Protein AF-A0A916RJD1-F1 (afdb_monomer_lite)

Structure (mmCIF, N/CA/C/O backbone):
data_AF-A0A916RJD1-F1
#
_entry.id   AF-A0A916RJD1-F1
#
loop_
_atom_site.group_PDB
_atom_site.id
_atom_site.type_symbol
_atom_site.label_atom_id
_atom_site.label_alt_id
_atom_site.label_comp_id
_atom_site.label_asym_id
_atom_site.label_entity_id
_atom_site.label_seq_id
_atom_site.pdbx_PDB_ins_code
_atom_site.Cartn_x
_atom_site.Cartn_y
_atom_site.Cartn_z
_atom_site.occupancy
_atom_site.B_iso_or_equiv
_atom_site.auth_seq_id
_atom_site.auth_comp_id
_atom_site.auth_asym_id
_atom_site.auth_atom_id
_atom_site.pdbx_PDB_model_num
ATOM 1 N N . MET A 1 1 ? 6.986 20.167 -17.641 1.00 41.66 1 MET A N 1
ATOM 2 C CA . MET A 1 1 ? 7.907 19.148 -17.081 1.00 41.66 1 MET A CA 1
ATOM 3 C C . MET A 1 1 ? 7.194 17.806 -16.802 1.00 41.66 1 MET A C 1
ATOM 5 O O . MET A 1 1 ? 7.440 17.189 -15.778 1.00 41.66 1 MET A O 1
ATOM 9 N N . VAL A 1 2 ? 6.312 17.326 -17.698 1.00 43.50 2 VAL A N 1
ATOM 10 C CA . VAL A 1 2 ? 5.435 16.149 -17.443 1.00 43.50 2 VAL A CA 1
ATOM 11 C C . VAL A 1 2 ? 5.860 14.902 -18.244 1.00 43.50 2 VAL A C 1
ATOM 13 O O . VAL A 1 2 ? 5.602 13.774 -17.839 1.00 43.50 2 VAL A O 1
ATOM 16 N N . PHE A 1 3 ? 6.600 15.074 -19.345 1.00 33.16 3 PHE A N 1
ATOM 17 C CA . PHE A 1 3 ? 6.935 13.982 -20.272 1.00 33.16 3 PHE A CA 1
ATOM 18 C C . PHE A 1 3 ? 7.962 12.963 -19.741 1.00 33.16 3 PHE A C 1
ATOM 20 O O . PHE A 1 3 ? 7.896 11.794 -20.115 1.00 33.16 3 PHE A O 1
ATOM 27 N N . SER A 1 4 ? 8.865 13.363 -18.838 1.00 50.56 4 SER A N 1
ATOM 28 C CA . SER A 1 4 ? 9.895 12.474 -18.259 1.00 50.56 4 SER A CA 1
ATOM 29 C C . SER A 1 4 ? 9.320 11.440 -17.281 1.00 50.56 4 SER A C 1
ATOM 31 O O . SER A 1 4 ? 9.821 10.327 -17.204 1.00 50.56 4 SER A O 1
ATOM 33 N N . GLN A 1 5 ? 8.222 11.765 -16.600 1.00 59.69 5 GLN A N 1
ATOM 34 C CA . GLN A 1 5 ? 7.663 10.964 -15.508 1.00 59.69 5 GLN A CA 1
ATOM 35 C C . GLN A 1 5 ? 6.970 9.666 -15.970 1.00 59.69 5 GLN A C 1
ATOM 37 O O . GLN A 1 5 ? 6.948 8.675 -15.247 1.00 59.69 5 GLN A O 1
ATOM 42 N N . SER A 1 6 ? 6.420 9.648 -17.188 1.00 60.09 6 SER A N 1
ATOM 43 C CA . SER A 1 6 ? 5.696 8.484 -17.725 1.00 60.09 6 SER A CA 1
ATOM 44 C C . SER A 1 6 ? 6.608 7.329 -18.164 1.00 60.09 6 SER A C 1
ATOM 46 O O . SER A 1 6 ? 6.199 6.169 -18.092 1.00 60.09 6 SER A O 1
ATOM 48 N N . LYS A 1 7 ? 7.839 7.630 -18.605 1.00 61.28 7 LYS A N 1
ATOM 49 C CA . LYS A 1 7 ? 8.828 6.616 -19.005 1.00 61.28 7 LYS A CA 1
ATOM 50 C C . LYS A 1 7 ? 9.328 5.829 -17.794 1.00 61.28 7 LYS A C 1
ATOM 52 O O . LYS A 1 7 ? 9.322 4.603 -17.845 1.00 61.28 7 LYS A O 1
ATOM 57 N N . ASP A 1 8 ? 9.621 6.527 -16.697 1.00 74.38 8 ASP A N 1
ATOM 58 C CA . ASP A 1 8 ? 10.096 5.928 -15.445 1.00 74.38 8 ASP A CA 1
ATOM 59 C C . ASP A 1 8 ? 9.107 4.892 -14.876 1.00 74.38 8 ASP A C 1
ATOM 61 O O . ASP A 1 8 ? 9.513 3.850 -14.369 1.00 74.38 8 ASP A O 1
ATOM 65 N N . ILE A 1 9 ? 7.793 5.145 -14.973 1.00 78.12 9 ILE A N 1
ATOM 66 C CA . ILE A 1 9 ? 6.769 4.197 -14.496 1.00 78.12 9 ILE A CA 1
ATOM 67 C C . ILE A 1 9 ? 6.735 2.943 -15.364 1.00 78.12 9 ILE A C 1
ATOM 69 O O . ILE A 1 9 ? 6.711 1.837 -14.831 1.00 78.12 9 ILE A O 1
ATOM 73 N N . LYS A 1 10 ? 6.713 3.100 -16.693 1.00 82.75 10 LYS A N 1
ATOM 74 C CA . LYS A 1 10 ? 6.649 1.956 -17.614 1.00 82.75 10 LYS A CA 1
ATOM 75 C C . LYS A 1 10 ? 7.839 1.026 -17.422 1.00 82.75 10 LYS A C 1
ATOM 77 O O . LYS A 1 10 ? 7.673 -0.187 -17.441 1.00 82.75 10 LYS A O 1
ATOM 82 N N . GLU A 1 11 ? 9.016 1.598 -17.197 1.00 84.81 11 GLU A N 1
ATOM 83 C CA . GLU A 1 11 ? 10.219 0.834 -16.892 1.00 84.81 11 GLU A CA 1
ATOM 84 C C . GLU A 1 11 ? 10.093 0.084 -15.558 1.00 84.81 11 GLU A C 1
ATOM 86 O O . GLU A 1 11 ? 10.341 -1.118 -15.513 1.00 84.81 11 GLU A O 1
ATOM 91 N N . LEU A 1 12 ? 9.621 0.742 -14.492 1.00 83.25 12 LEU A N 1
ATOM 92 C CA . LEU A 1 12 ? 9.393 0.092 -13.195 1.00 83.25 12 LEU A CA 1
ATOM 93 C C . LEU A 1 12 ? 8.381 -1.057 -13.272 1.00 83.25 12 LEU A C 1
ATOM 95 O O . LEU A 1 12 ? 8.612 -2.106 -12.674 1.00 83.25 12 LEU A O 1
ATOM 99 N N . LEU A 1 13 ? 7.281 -0.872 -14.005 1.00 84.44 13 LEU A N 1
ATOM 100 C CA . LEU A 1 13 ? 6.269 -1.911 -14.201 1.00 84.44 13 LEU A CA 1
ATOM 101 C C . LEU A 1 13 ? 6.833 -3.090 -14.994 1.00 84.44 13 LEU A C 1
ATOM 103 O O . LEU A 1 13 ? 6.684 -4.229 -14.565 1.00 84.44 13 LEU A O 1
ATOM 107 N N . ALA A 1 14 ? 7.568 -2.823 -16.077 1.00 86.94 14 ALA A N 1
ATOM 108 C CA . ALA A 1 14 ? 8.224 -3.869 -16.856 1.00 86.94 14 ALA A CA 1
ATOM 109 C C . ALA A 1 14 ? 9.253 -4.651 -16.023 1.00 86.94 14 ALA A C 1
ATOM 111 O O . ALA A 1 14 ? 9.367 -5.868 -16.156 1.00 86.94 14 ALA A O 1
ATOM 112 N N . ILE A 1 15 ? 10.000 -3.975 -15.145 1.00 85.62 15 ILE A N 1
ATOM 113 C CA . ILE A 1 15 ? 10.931 -4.639 -14.226 1.00 85.62 15 ILE A CA 1
ATOM 114 C C . ILE A 1 15 ? 10.168 -5.494 -13.205 1.00 85.62 15 ILE A C 1
ATOM 116 O O . ILE A 1 15 ? 10.555 -6.632 -12.953 1.00 85.62 15 ILE A O 1
ATOM 120 N N . ASN A 1 16 ? 9.076 -4.977 -12.640 1.00 85.69 16 ASN A N 1
ATOM 121 C CA . ASN A 1 16 ? 8.241 -5.731 -11.711 1.00 85.69 16 ASN A CA 1
ATOM 122 C C . ASN A 1 16 ? 7.651 -6.996 -12.363 1.00 85.69 16 ASN A C 1
ATOM 124 O O . ASN A 1 16 ? 7.698 -8.065 -11.765 1.00 85.69 16 ASN A O 1
ATOM 128 N N . GLU A 1 17 ? 7.139 -6.895 -13.591 1.00 86.50 17 GLU A N 1
ATOM 129 C CA . GLU A 1 17 ? 6.627 -8.042 -14.353 1.00 86.50 17 GLU A CA 1
ATOM 130 C C . GLU A 1 17 ? 7.705 -9.101 -14.605 1.00 86.50 17 GLU A C 1
ATOM 132 O O . GLU A 1 17 ? 7.432 -10.295 -14.510 1.00 86.50 17 GLU A O 1
ATOM 137 N N . ARG A 1 18 ? 8.943 -8.684 -14.902 1.00 87.50 18 ARG A N 1
ATOM 138 C CA . ARG A 1 18 ? 10.074 -9.615 -15.045 1.00 87.50 18 ARG A CA 1
ATOM 139 C C . ARG A 1 18 ? 10.352 -10.354 -13.741 1.00 87.50 18 ARG A C 1
ATOM 141 O O . ARG A 1 18 ? 10.477 -11.570 -13.768 1.00 87.50 18 ARG A O 1
ATOM 148 N N . PHE A 1 19 ? 10.380 -9.643 -12.612 1.00 85.25 19 PHE A N 1
ATOM 149 C CA . PHE A 1 19 ? 10.567 -10.278 -11.306 1.00 85.25 19 PHE A CA 1
ATOM 150 C C . PHE A 1 19 ? 9.446 -11.257 -10.956 1.00 85.25 19 PHE A C 1
ATOM 152 O O . PHE A 1 19 ? 9.728 -12.298 -10.377 1.00 85.25 19 PHE A O 1
ATOM 159 N N . GLN A 1 20 ? 8.199 -10.951 -11.318 1.00 82.62 20 GLN A N 1
ATOM 160 C CA . GLN A 1 20 ? 7.086 -11.878 -11.105 1.00 82.62 20 GLN A CA 1
ATOM 161 C C . GLN A 1 20 ? 7.237 -13.152 -11.938 1.00 82.62 20 GLN A C 1
ATOM 163 O O . GLN A 1 20 ? 7.055 -14.238 -11.406 1.00 82.62 20 GLN A O 1
ATOM 168 N N . LYS A 1 21 ? 7.646 -13.036 -13.208 1.00 85.56 21 LYS A N 1
ATOM 169 C CA . LYS A 1 21 ? 7.927 -14.211 -14.049 1.00 85.56 21 LYS A CA 1
ATOM 170 C C . LYS A 1 21 ? 9.055 -15.067 -13.482 1.00 85.56 21 LYS A C 1
ATOM 172 O O . LYS A 1 21 ? 8.912 -16.281 -13.436 1.00 85.56 21 LYS A O 1
ATOM 177 N N . GLU A 1 22 ? 10.137 -14.439 -13.018 1.00 83.25 22 GLU A N 1
ATOM 178 C CA . GLU A 1 22 ? 11.233 -15.147 -12.343 1.00 83.25 22 GLU A CA 1
ATOM 179 C C . GLU A 1 22 ? 10.728 -15.909 -11.101 1.00 83.25 22 GLU A C 1
ATOM 181 O O . GLU A 1 22 ? 11.074 -17.075 -10.928 1.00 83.25 22 GLU A O 1
ATOM 186 N N . ASP A 1 23 ? 9.877 -15.287 -10.272 1.00 78.31 23 ASP A N 1
ATOM 187 C CA . ASP A 1 23 ? 9.291 -15.943 -9.091 1.00 78.31 23 ASP A CA 1
ATOM 188 C C . ASP A 1 23 ? 8.383 -17.128 -9.471 1.00 78.31 23 ASP A C 1
ATOM 190 O O . ASP A 1 23 ? 8.437 -18.179 -8.833 1.00 78.31 23 ASP A O 1
ATOM 194 N N . ASP A 1 24 ? 7.565 -16.986 -10.516 1.00 81.62 24 ASP A N 1
ATOM 195 C CA . ASP A 1 24 ? 6.642 -18.034 -10.969 1.00 81.62 24 ASP A CA 1
ATOM 196 C C . ASP A 1 24 ? 7.386 -19.228 -11.616 1.00 81.62 24 ASP A C 1
ATOM 198 O O . ASP A 1 24 ? 7.021 -20.393 -11.414 1.00 81.62 24 ASP A O 1
ATOM 202 N N . GLU A 1 25 ? 8.464 -18.969 -12.363 1.00 82.88 25 GLU A N 1
ATOM 203 C CA . GLU A 1 25 ? 9.349 -19.999 -12.929 1.00 82.88 25 GLU A CA 1
ATOM 204 C C . GLU A 1 25 ? 10.117 -20.765 -11.835 1.00 82.88 25 GLU A C 1
ATOM 206 O O . GLU A 1 25 ? 10.257 -21.992 -11.901 1.00 82.88 25 GLU A O 1
ATOM 211 N N . GLU A 1 26 ? 10.581 -20.071 -10.792 1.00 75.94 26 GLU A N 1
ATOM 212 C CA . GLU A 1 26 ? 11.260 -20.693 -9.651 1.00 75.94 26 GLU A CA 1
ATOM 213 C C . GLU A 1 26 ? 10.274 -21.546 -8.826 1.00 75.94 26 GLU A C 1
ATOM 215 O O . GLU A 1 26 ? 10.566 -22.705 -8.522 1.00 75.94 26 GLU A O 1
ATOM 220 N N . GLU A 1 27 ? 9.068 -21.038 -8.538 1.00 74.62 27 GLU A N 1
ATOM 221 C CA . GLU A 1 27 ? 8.042 -21.770 -7.780 1.00 74.62 27 GLU A CA 1
ATOM 222 C C . GLU A 1 27 ? 7.532 -23.015 -8.529 1.00 74.62 27 GLU A C 1
ATOM 224 O O . GLU A 1 27 ? 7.371 -24.081 -7.928 1.00 74.62 27 GLU A O 1
ATOM 229 N N . SER A 1 28 ? 7.341 -22.932 -9.849 1.00 76.19 28 SER A N 1
ATOM 230 C CA . SER A 1 28 ? 6.974 -24.095 -10.673 1.00 76.19 28 SER A CA 1
ATOM 231 C C . SER A 1 28 ? 8.077 -25.159 -10.708 1.00 76.19 28 SER A C 1
ATOM 233 O O . SER A 1 28 ? 7.787 -26.345 -10.536 1.00 76.19 28 SER A O 1
ATOM 235 N N . SER A 1 29 ? 9.342 -24.749 -10.832 1.00 75.19 29 SER A N 1
ATOM 236 C CA . SER A 1 29 ? 10.502 -25.650 -10.781 1.00 75.19 29 SER A CA 1
ATOM 237 C C . SER A 1 29 ? 10.639 -26.352 -9.423 1.00 75.19 29 SER A C 1
ATOM 239 O O . SER A 1 29 ? 10.921 -27.549 -9.370 1.00 75.19 29 SER A O 1
ATOM 241 N N . ILE A 1 30 ? 10.394 -25.644 -8.314 1.00 68.06 30 ILE A N 1
ATOM 242 C CA . ILE A 1 30 ? 10.413 -26.213 -6.955 1.00 68.06 30 ILE A CA 1
ATOM 243 C C . ILE A 1 30 ? 9.273 -27.220 -6.762 1.00 68.06 30 ILE A C 1
ATOM 245 O O . ILE A 1 30 ? 9.506 -28.312 -6.238 1.00 68.06 30 ILE A O 1
ATOM 249 N N . ASN A 1 31 ? 8.061 -26.886 -7.215 1.00 65.56 31 ASN A N 1
ATOM 250 C CA . ASN A 1 31 ? 6.901 -27.776 -7.122 1.00 65.56 31 ASN A CA 1
ATOM 251 C C . ASN A 1 31 ? 7.095 -29.069 -7.934 1.00 65.56 31 ASN A C 1
ATOM 253 O O . ASN A 1 31 ? 6.694 -30.138 -7.482 1.00 65.56 31 ASN A O 1
ATOM 257 N N . LEU A 1 32 ? 7.766 -29.000 -9.090 1.00 63.59 32 LEU A N 1
ATOM 258 C CA . LEU A 1 32 ? 8.133 -30.173 -9.897 1.00 63.59 32 LEU A CA 1
ATOM 259 C C . LEU A 1 32 ? 9.183 -31.072 -9.218 1.00 63.59 32 LEU A C 1
ATOM 261 O O . LEU A 1 32 ? 9.241 -32.267 -9.502 1.00 63.59 32 LEU A O 1
ATOM 265 N N . LEU A 1 33 ? 10.005 -30.520 -8.321 1.00 61.62 33 LEU A N 1
ATOM 266 C CA . LEU A 1 33 ? 11.112 -31.228 -7.670 1.00 61.62 33 LEU A CA 1
ATOM 267 C C . LEU A 1 33 ? 10.779 -31.783 -6.273 1.00 61.62 33 LEU A C 1
ATOM 269 O O . LEU A 1 33 ? 11.644 -32.432 -5.687 1.00 61.62 33 LEU A O 1
ATOM 273 N N . ASN A 1 34 ? 9.566 -31.567 -5.735 1.00 56.59 34 ASN A N 1
ATOM 274 C CA . ASN A 1 34 ? 9.121 -32.065 -4.416 1.00 56.59 34 ASN A CA 1
ATOM 275 C C . ASN A 1 34 ? 10.155 -31.859 -3.283 1.00 56.59 34 ASN A C 1
ATOM 277 O O . ASN A 1 34 ? 10.278 -32.670 -2.364 1.00 56.59 34 ASN A O 1
ATOM 281 N N . GLN A 1 35 ? 10.930 -30.775 -3.336 1.00 58.28 35 GLN A N 1
ATOM 282 C CA . GLN A 1 35 ? 11.848 -30.426 -2.256 1.00 58.28 35 GLN A CA 1
ATOM 283 C C . GLN A 1 35 ? 11.082 -29.604 -1.218 1.00 58.28 35 GLN A C 1
ATOM 285 O O . GLN A 1 35 ? 10.507 -28.568 -1.552 1.00 58.28 35 GLN A O 1
ATOM 290 N N . GLU A 1 36 ? 11.073 -30.063 0.042 1.00 50.97 36 GLU A N 1
ATOM 291 C CA . GLU A 1 36 ? 10.611 -29.275 1.192 1.00 50.97 36 GLU A CA 1
ATOM 292 C C . GLU A 1 36 ? 11.132 -27.844 1.060 1.00 50.97 36 GLU A C 1
ATOM 294 O O . GLU A 1 36 ? 12.322 -27.683 0.791 1.00 50.97 36 GLU A O 1
ATOM 299 N N . LYS A 1 37 ? 10.243 -26.848 1.221 1.00 51.56 37 LYS A N 1
ATOM 300 C CA . LYS A 1 37 ? 10.450 -25.399 1.016 1.00 51.56 37 LYS A CA 1
ATOM 301 C C . LYS A 1 37 ? 11.770 -24.895 1.619 1.00 51.56 37 LYS A C 1
ATOM 303 O O . LYS A 1 37 ? 11.797 -24.265 2.676 1.00 51.56 37 LYS A O 1
ATOM 308 N N . LYS A 1 38 ? 12.890 -25.175 0.959 1.00 48.16 38 LYS A N 1
ATOM 309 C CA . LYS A 1 38 ? 14.214 -24.731 1.367 1.00 48.16 38 LYS A CA 1
ATOM 310 C C . LYS A 1 38 ? 14.280 -23.268 1.009 1.00 48.16 38 LYS A C 1
ATOM 312 O O . LYS A 1 38 ? 14.161 -22.921 -0.159 1.00 48.16 38 LYS A O 1
ATOM 317 N N . GLN A 1 39 ? 14.461 -22.452 2.045 1.00 54.19 39 GLN A N 1
ATOM 318 C CA . GLN A 1 39 ? 14.667 -21.010 1.973 1.00 54.19 39 GLN A CA 1
ATOM 319 C C . GLN A 1 39 ? 15.566 -20.676 0.773 1.00 54.19 39 GLN A C 1
ATOM 321 O O . GLN A 1 39 ? 16.768 -20.977 0.818 1.00 54.19 39 GLN A O 1
ATOM 326 N N . PRO A 1 40 ? 15.008 -20.129 -0.318 1.00 52.03 40 PRO A N 1
ATOM 327 C CA . PRO A 1 40 ? 15.772 -19.942 -1.536 1.00 52.03 40 PRO A CA 1
ATOM 328 C C . PRO A 1 40 ? 16.853 -18.883 -1.281 1.00 52.03 40 PRO A C 1
ATOM 330 O O . PRO A 1 40 ? 16.592 -17.695 -1.086 1.00 52.03 40 PRO A O 1
ATOM 333 N N . LYS A 1 41 ? 18.114 -19.338 -1.226 1.00 49.59 41 LYS A N 1
ATOM 334 C CA . LYS A 1 41 ? 19.308 -18.510 -0.954 1.00 49.59 41 LYS A CA 1
ATOM 335 C C . LYS A 1 41 ? 19.489 -17.374 -1.980 1.00 49.59 41 LYS A C 1
ATOM 337 O O . LYS A 1 41 ? 20.223 -16.424 -1.707 1.00 49.59 41 LYS A O 1
ATOM 342 N N . SER A 1 42 ? 18.812 -17.454 -3.127 1.00 50.78 42 SER A N 1
ATOM 343 C CA . SER A 1 42 ? 18.747 -16.455 -4.203 1.00 50.78 42 SER A CA 1
ATOM 344 C C . SER A 1 42 ? 18.085 -15.132 -3.774 1.00 50.78 42 SER A C 1
ATOM 346 O O . SER A 1 42 ? 18.465 -14.074 -4.282 1.00 50.78 42 SER A O 1
ATOM 348 N N . TYR A 1 43 ? 17.174 -15.142 -2.791 1.00 53.31 43 TYR A N 1
ATOM 349 C CA . TYR A 1 43 ? 16.382 -13.957 -2.424 1.00 53.31 43 TYR A CA 1
ATOM 350 C C . TYR A 1 43 ? 17.155 -12.913 -1.605 1.00 53.31 43 TYR A C 1
ATOM 352 O O . TYR A 1 43 ? 16.854 -11.722 -1.684 1.00 53.31 43 TYR A O 1
ATOM 360 N N . LEU A 1 44 ? 18.187 -13.312 -0.854 1.00 55.19 44 LEU A N 1
ATOM 361 C CA . LEU A 1 44 ? 18.849 -12.426 0.116 1.00 55.19 44 LEU A CA 1
ATOM 362 C C . LEU A 1 44 ? 19.679 -11.299 -0.524 1.00 55.19 44 LEU A C 1
ATOM 364 O O . LEU A 1 44 ? 19.806 -10.233 0.071 1.00 55.19 44 LEU A O 1
ATOM 368 N N . ARG A 1 45 ? 20.236 -11.490 -1.730 1.00 52.34 45 ARG A N 1
ATOM 369 C CA . ARG A 1 45 ? 21.133 -10.494 -2.361 1.00 52.34 45 ARG A CA 1
ATOM 370 C C . ARG A 1 45 ? 20.427 -9.440 -3.223 1.00 52.34 45 ARG A C 1
ATOM 372 O O . ARG A 1 45 ? 21.040 -8.422 -3.523 1.00 52.34 45 ARG A O 1
ATOM 379 N N . LYS A 1 46 ? 19.163 -9.650 -3.611 1.00 62.72 46 LYS A N 1
ATOM 380 C CA . LYS A 1 46 ? 18.379 -8.716 -4.453 1.00 62.72 46 LYS A CA 1
ATOM 381 C C . LYS A 1 46 ? 17.130 -8.148 -3.756 1.00 62.72 46 LYS A C 1
ATOM 383 O O . LYS A 1 46 ? 16.410 -7.359 -4.367 1.00 62.72 46 LYS A O 1
ATOM 388 N N . SER A 1 47 ? 16.864 -8.522 -2.501 1.00 72.75 47 SER A N 1
ATOM 389 C CA . SER A 1 47 ? 15.580 -8.265 -1.826 1.00 72.75 47 SER A CA 1
ATOM 390 C C . SER A 1 47 ? 15.207 -6.785 -1.730 1.00 72.75 47 SER A C 1
ATOM 392 O O . SER A 1 47 ? 14.075 -6.444 -2.037 1.00 72.75 47 SER A O 1
ATOM 394 N N . V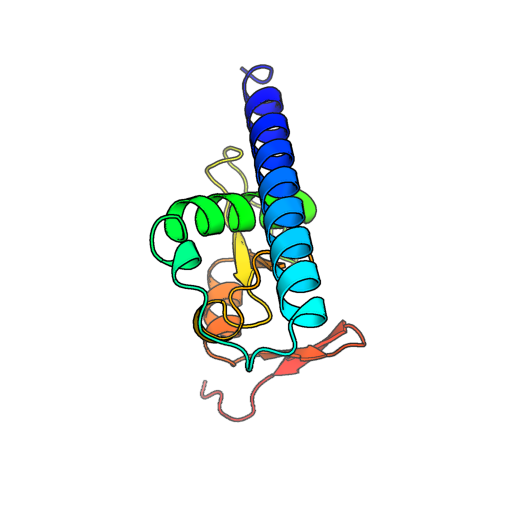AL A 1 48 ? 16.143 -5.896 -1.384 1.00 78.94 48 VAL A N 1
ATOM 395 C CA . VAL A 1 48 ? 15.848 -4.466 -1.161 1.00 78.94 48 VAL A CA 1
ATOM 396 C C . VAL A 1 48 ? 15.407 -3.759 -2.445 1.00 78.94 48 VAL A C 1
ATOM 398 O O . VAL A 1 48 ? 14.475 -2.958 -2.437 1.00 78.94 48 VAL A O 1
ATOM 401 N N . VAL A 1 49 ? 16.059 -4.065 -3.569 1.00 84.12 49 VAL A N 1
ATOM 402 C CA . VAL A 1 49 ? 15.708 -3.473 -4.869 1.00 84.12 49 VAL A CA 1
ATOM 403 C C . VAL A 1 49 ? 14.350 -3.992 -5.333 1.00 84.12 49 VAL A C 1
ATOM 405 O O . VAL A 1 49 ? 13.515 -3.201 -5.772 1.00 84.12 49 VAL A O 1
ATOM 408 N N . ARG A 1 50 ? 14.109 -5.303 -5.189 1.00 85.75 50 ARG A N 1
ATOM 409 C CA . ARG A 1 50 ? 12.824 -5.931 -5.526 1.00 85.75 50 ARG A CA 1
ATOM 410 C C . ARG A 1 50 ? 11.686 -5.365 -4.681 1.00 85.75 50 ARG A C 1
ATOM 412 O O . ARG A 1 50 ? 10.671 -4.966 -5.239 1.00 85.75 50 ARG A O 1
ATOM 419 N N . ASP A 1 51 ? 11.894 -5.253 -3.373 1.00 87.69 51 ASP A N 1
ATOM 420 C CA . ASP A 1 51 ? 10.947 -4.661 -2.427 1.00 87.69 51 ASP A CA 1
ATOM 421 C C . ASP A 1 51 ? 10.603 -3.217 -2.818 1.00 87.69 51 ASP A C 1
ATOM 423 O O . ASP A 1 51 ? 9.439 -2.868 -3.006 1.00 87.69 51 ASP A O 1
ATOM 427 N N . GLY A 1 52 ? 11.617 -2.385 -3.073 1.00 89.75 52 GLY A N 1
ATOM 428 C CA . GLY A 1 52 ? 11.404 -1.001 -3.490 1.00 89.75 52 GLY A CA 1
ATOM 429 C C . GLY A 1 52 ? 10.634 -0.860 -4.810 1.00 89.75 52 GLY A C 1
ATOM 430 O O . GLY A 1 52 ? 9.897 0.114 -4.988 1.00 89.75 52 GLY A O 1
ATOM 431 N N . ILE A 1 53 ? 10.789 -1.805 -5.739 1.00 90.00 53 ILE A N 1
ATOM 432 C CA . ILE A 1 53 ? 10.056 -1.831 -7.014 1.00 90.00 53 ILE A CA 1
ATOM 433 C C . ILE A 1 53 ? 8.617 -2.303 -6.800 1.00 90.00 53 ILE A C 1
ATOM 435 O O . ILE A 1 53 ? 7.694 -1.622 -7.252 1.00 90.00 53 ILE A O 1
ATOM 439 N N . PHE A 1 54 ? 8.424 -3.383 -6.041 1.00 92.50 54 PHE A N 1
ATOM 440 C CA . PHE A 1 54 ? 7.113 -3.888 -5.640 1.00 92.50 54 PHE A CA 1
ATOM 441 C C . PHE A 1 54 ? 6.266 -2.783 -4.999 1.00 92.50 54 PHE A C 1
ATOM 443 O O . PHE A 1 54 ? 5.171 -2.479 -5.473 1.00 92.50 54 PHE A O 1
ATOM 450 N N . ARG A 1 55 ? 6.798 -2.092 -3.983 1.00 92.75 55 ARG A N 1
ATOM 451 C CA . ARG A 1 55 ? 6.062 -1.042 -3.257 1.00 92.75 55 ARG A CA 1
ATOM 452 C C . ARG A 1 55 ? 5.605 0.086 -4.180 1.00 92.75 55 ARG A C 1
ATOM 454 O O . ARG A 1 55 ? 4.485 0.579 -4.044 1.00 92.75 55 ARG A O 1
ATOM 461 N N . LYS A 1 56 ? 6.445 0.484 -5.142 1.00 92.50 56 LYS A N 1
ATOM 462 C CA . LYS A 1 56 ? 6.098 1.502 -6.148 1.00 92.50 56 LYS A CA 1
ATOM 463 C C . LYS A 1 56 ? 5.010 1.011 -7.101 1.00 92.50 56 LYS A C 1
ATOM 465 O O . LYS A 1 56 ? 4.085 1.768 -7.389 1.00 92.50 56 LYS A O 1
ATOM 470 N N . ALA A 1 57 ? 5.100 -0.235 -7.565 1.00 93.06 57 ALA A N 1
ATOM 471 C CA . ALA A 1 57 ? 4.103 -0.837 -8.447 1.00 93.06 57 ALA A CA 1
ATOM 472 C C . ALA A 1 57 ? 2.727 -0.947 -7.763 1.00 93.06 57 ALA A C 1
ATOM 474 O O . ALA A 1 57 ? 1.706 -0.606 -8.364 1.00 93.06 57 ALA A O 1
ATOM 475 N N . VAL A 1 58 ? 2.700 -1.325 -6.480 1.00 95.31 58 VAL A N 1
ATOM 476 C CA . VAL A 1 58 ? 1.477 -1.355 -5.662 1.00 95.31 58 VAL A CA 1
ATOM 477 C C . VAL A 1 58 ? 0.852 0.032 -5.592 1.00 95.31 58 VAL A C 1
ATOM 479 O O . VAL A 1 58 ? -0.274 0.220 -6.040 1.00 95.31 58 VAL A O 1
ATOM 482 N N . VAL A 1 59 ? 1.584 1.038 -5.110 1.00 95.50 59 VAL A N 1
ATOM 483 C CA . VAL A 1 59 ? 1.062 2.410 -4.988 1.00 95.50 59 VAL A CA 1
ATOM 484 C C . VAL A 1 59 ? 0.531 2.946 -6.323 1.00 95.50 59 VAL A C 1
ATOM 486 O O . VAL A 1 59 ? -0.514 3.602 -6.361 1.00 95.50 59 VAL A O 1
ATOM 489 N N . HIS A 1 60 ? 1.220 2.642 -7.425 1.00 93.06 60 HIS A N 1
ATOM 490 C CA . HIS A 1 60 ? 0.778 3.017 -8.763 1.00 93.06 60 HIS A CA 1
ATOM 491 C C . HIS A 1 60 ? -0.564 2.372 -9.145 1.00 93.06 60 HIS A C 1
ATOM 493 O O . HIS A 1 60 ? -1.448 3.072 -9.639 1.00 93.06 60 HIS A O 1
ATOM 499 N N . THR A 1 61 ? -0.742 1.077 -8.862 1.00 93.81 61 THR A N 1
ATOM 500 C CA . THR A 1 61 ? -1.977 0.317 -9.142 1.00 93.81 61 THR A CA 1
ATOM 501 C C . THR A 1 61 ? -3.190 0.915 -8.423 1.00 93.81 61 THR A C 1
ATOM 503 O O . THR A 1 61 ? -4.281 0.984 -8.981 1.00 93.81 61 THR A O 1
ATOM 506 N N . TYR A 1 62 ? -2.986 1.449 -7.217 1.00 95.25 62 TYR A N 1
ATOM 507 C CA . TYR A 1 62 ? -4.018 2.154 -6.448 1.00 95.25 62 TYR A CA 1
ATOM 508 C C . TYR A 1 62 ? -4.132 3.649 -6.802 1.00 95.25 62 TYR A C 1
ATOM 510 O O . TYR A 1 62 ? -4.765 4.419 -6.081 1.00 95.25 62 TYR A O 1
ATOM 518 N N . ASN A 1 63 ? -3.518 4.102 -7.899 1.00 94.88 63 ASN A N 1
ATOM 519 C CA . ASN A 1 63 ? -3.522 5.498 -8.340 1.00 94.88 63 ASN A CA 1
ATOM 520 C C . ASN A 1 63 ? -3.075 6.483 -7.237 1.00 94.88 63 ASN A C 1
ATOM 522 O O . ASN A 1 63 ? -3.632 7.582 -7.105 1.00 94.88 63 ASN A O 1
ATOM 526 N N . TYR A 1 64 ? -2.068 6.089 -6.449 1.00 95.62 64 TYR A N 1
ATOM 527 C CA . TYR A 1 64 ? -1.504 6.868 -5.339 1.00 95.62 64 TYR A CA 1
ATOM 528 C C . TYR A 1 64 ? -2.527 7.227 -4.247 1.00 95.62 64 TYR A C 1
ATOM 530 O O . TYR A 1 64 ? -2.417 8.270 -3.598 1.00 95.62 64 TYR A O 1
ATOM 538 N N . LYS A 1 65 ? -3.546 6.380 -4.066 1.00 97.19 65 LYS A N 1
ATOM 539 C CA . LYS A 1 65 ? -4.640 6.561 -3.111 1.00 97.19 65 LYS A CA 1
ATOM 540 C C . LYS A 1 65 ? -4.565 5.506 -2.010 1.00 97.19 65 LYS A C 1
ATOM 542 O O . LYS A 1 65 ? -4.375 4.328 -2.286 1.00 97.19 65 LYS A O 1
ATOM 547 N N . CYS A 1 66 ? -4.772 5.929 -0.767 1.00 97.88 66 CYS A N 1
ATOM 548 C CA . CYS A 1 66 ? -4.921 5.014 0.357 1.00 97.88 66 CYS A CA 1
ATOM 549 C C . CYS A 1 66 ? -6.185 4.164 0.160 1.00 97.88 66 CYS A C 1
ATOM 551 O O . CYS A 1 66 ? -7.278 4.717 0.037 1.00 97.88 66 CYS A O 1
ATOM 553 N N . ALA A 1 67 ? -6.046 2.841 0.170 1.00 97.25 67 ALA A N 1
ATOM 554 C CA . ALA A 1 67 ? -7.156 1.901 0.044 1.00 97.25 67 ALA A CA 1
ATOM 555 C C . ALA A 1 67 ? -8.135 1.989 1.227 1.00 97.25 67 ALA A C 1
ATOM 557 O O . ALA A 1 67 ? -9.320 1.735 1.054 1.00 97.25 67 ALA A O 1
ATOM 558 N N . PHE A 1 68 ? -7.649 2.395 2.405 1.00 96.81 68 PHE A N 1
ATOM 559 C CA . PHE A 1 68 ? -8.455 2.497 3.621 1.00 96.81 68 PHE A CA 1
ATOM 560 C C . PHE A 1 68 ? -9.269 3.799 3.685 1.00 96.81 68 PHE A C 1
ATOM 562 O O . PHE A 1 68 ? -10.492 3.777 3.684 1.00 96.81 68 PHE A O 1
ATOM 569 N N . CYS A 1 69 ? -8.601 4.959 3.725 1.00 96.50 69 CYS A N 1
ATOM 570 C CA . CYS A 1 69 ? -9.270 6.256 3.923 1.00 96.50 69 CYS A CA 1
ATOM 571 C C . CYS A 1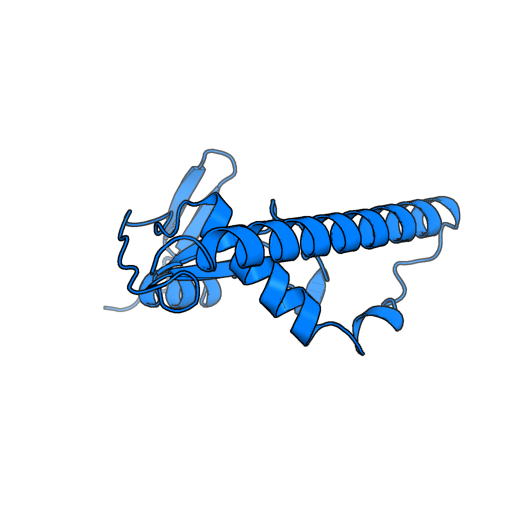 69 ? -9.470 7.068 2.639 1.00 96.50 69 CYS A C 1
ATOM 573 O O . CYS A 1 69 ? -10.016 8.167 2.672 1.00 96.50 69 CYS A O 1
ATOM 575 N N . GLY A 1 70 ? -8.956 6.595 1.506 1.00 96.75 70 GLY A N 1
ATOM 576 C CA . GLY A 1 70 ? -9.054 7.302 0.236 1.00 96.75 70 GLY A CA 1
ATOM 577 C C . GLY A 1 70 ? -8.164 8.539 0.084 1.00 96.75 70 GLY A C 1
ATOM 578 O O . GLY A 1 70 ? -8.249 9.208 -0.945 1.00 96.75 70 GLY A O 1
ATOM 579 N N . MET A 1 71 ? -7.297 8.844 1.054 1.00 95.81 71 MET A N 1
ATOM 580 C CA . MET A 1 71 ? -6.379 9.979 0.961 1.00 95.81 71 MET A CA 1
ATOM 581 C C . MET A 1 71 ? -5.417 9.827 -0.224 1.00 95.81 71 MET A C 1
ATOM 583 O O . MET A 1 71 ? -4.805 8.774 -0.407 1.00 95.81 71 MET A O 1
ATOM 587 N N . LYS A 1 72 ? -5.259 10.905 -0.998 1.00 95.44 72 LYS A N 1
ATOM 588 C CA . LYS A 1 72 ? -4.329 11.007 -2.125 1.00 95.44 72 LYS A CA 1
ATOM 589 C C . LYS A 1 72 ? -3.631 12.360 -2.085 1.00 95.44 72 LYS A C 1
ATOM 591 O O . LYS A 1 72 ? -4.246 13.389 -2.340 1.00 95.44 72 LYS A O 1
ATOM 596 N N . VAL A 1 73 ? -2.338 12.339 -1.780 1.00 93.06 73 VAL A N 1
ATOM 597 C CA . VAL A 1 73 ? -1.460 13.514 -1.828 1.00 93.06 73 VAL A CA 1
ATOM 598 C C . VAL A 1 73 ? -0.193 13.097 -2.559 1.00 93.06 73 VAL A C 1
ATOM 600 O O . VAL A 1 73 ? 0.473 12.133 -2.173 1.00 93.06 73 VAL A O 1
ATOM 603 N N . THR A 1 74 ? 0.108 13.778 -3.660 1.00 90.19 74 THR A N 1
ATOM 604 C CA . THR A 1 74 ? 1.197 13.411 -4.570 1.00 90.19 74 THR A CA 1
ATOM 605 C C . THR A 1 74 ? 1.843 14.679 -5.106 1.00 90.19 74 THR A C 1
ATOM 607 O O . THR A 1 74 ? 1.198 15.447 -5.811 1.00 90.19 74 THR A O 1
ATOM 610 N N . MET A 1 75 ? 3.115 14.894 -4.772 1.00 86.25 75 MET A N 1
ATOM 611 C CA . MET A 1 75 ? 3.938 15.963 -5.354 1.00 86.25 75 MET A CA 1
ATOM 612 C C . MET A 1 75 ? 4.676 15.467 -6.600 1.00 86.25 75 MET A C 1
ATOM 614 O O . MET A 1 75 ? 4.870 16.202 -7.562 1.00 86.25 75 MET A O 1
ATOM 618 N N . SER A 1 76 ? 5.075 14.195 -6.594 1.00 84.62 76 SER A N 1
ATOM 619 C CA . SER A 1 76 ? 5.643 13.490 -7.740 1.00 84.62 76 SER A CA 1
ATOM 620 C C . SER A 1 76 ? 5.409 11.988 -7.586 1.00 84.62 76 SER A C 1
ATOM 622 O O . SER A 1 76 ? 5.023 11.518 -6.518 1.00 84.62 76 SER A O 1
ATOM 624 N N . ILE A 1 77 ? 5.708 11.198 -8.617 1.00 77.44 77 ILE A N 1
ATOM 625 C CA . ILE A 1 77 ? 5.637 9.725 -8.551 1.00 77.44 77 ILE A CA 1
ATOM 626 C C . ILE A 1 77 ? 6.427 9.164 -7.359 1.00 77.44 77 ILE A C 1
ATOM 628 O O . ILE A 1 77 ? 5.988 8.225 -6.700 1.00 77.44 77 ILE A O 1
ATOM 632 N N . LYS A 1 78 ? 7.585 9.765 -7.060 1.00 81.69 78 LYS A N 1
ATOM 633 C CA . LYS A 1 78 ? 8.478 9.344 -5.972 1.00 81.69 78 LYS A CA 1
ATOM 634 C C . LYS A 1 78 ? 8.107 9.964 -4.619 1.00 81.69 78 LYS A C 1
ATOM 636 O O . LYS A 1 78 ? 8.614 9.510 -3.602 1.00 81.69 78 LYS A O 1
ATOM 641 N N . GLN A 1 79 ? 7.259 10.992 -4.602 1.00 88.56 79 GLN A N 1
ATOM 642 C CA . GLN A 1 79 ? 6.881 11.741 -3.403 1.00 88.56 79 GLN A CA 1
ATOM 643 C C . GLN A 1 79 ? 5.363 11.789 -3.281 1.00 88.56 79 GLN A C 1
ATOM 645 O O . GLN A 1 79 ? 4.685 12.660 -3.835 1.00 88.56 79 GLN A O 1
ATOM 650 N N . ASN A 1 80 ? 4.836 10.827 -2.540 1.00 93.25 80 ASN A N 1
ATOM 651 C CA . ASN A 1 80 ? 3.421 10.695 -2.259 1.00 93.25 80 ASN A CA 1
ATOM 652 C C . ASN A 1 80 ? 3.224 10.231 -0.805 1.00 93.25 80 ASN A C 1
ATOM 654 O O . ASN A 1 80 ? 4.169 9.802 -0.143 1.00 93.25 80 ASN A O 1
ATOM 658 N N . ILE A 1 81 ? 2.004 10.384 -0.291 1.00 94.88 81 ILE A N 1
ATOM 659 C CA . ILE A 1 81 ? 1.684 10.125 1.124 1.00 94.88 81 ILE A CA 1
ATOM 660 C C . ILE A 1 81 ? 1.430 8.645 1.443 1.00 94.88 81 ILE A C 1
ATOM 662 O O . ILE A 1 81 ? 1.179 8.296 2.598 1.00 94.88 81 ILE A O 1
ATOM 666 N N . VAL A 1 82 ? 1.458 7.782 0.429 1.00 97.25 82 VAL A N 1
ATOM 667 C CA . VAL A 1 82 ? 1.110 6.369 0.551 1.00 97.25 82 VAL A CA 1
ATOM 668 C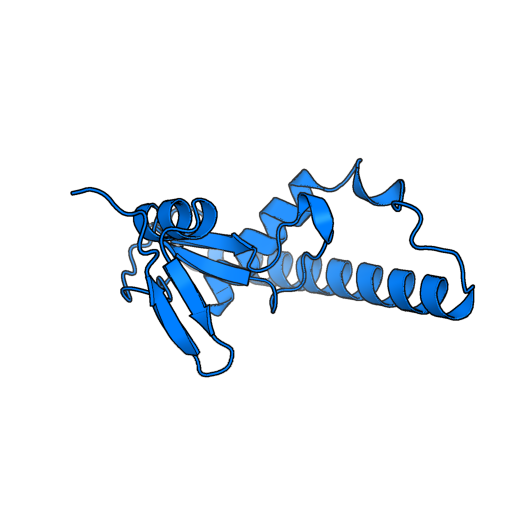 C . VAL A 1 82 ? 2.329 5.477 0.345 1.00 97.25 82 VAL A C 1
ATOM 670 O O . VAL A 1 82 ? 3.283 5.825 -0.338 1.00 97.25 82 VAL A O 1
ATOM 673 N N . ASP A 1 83 ? 2.290 4.298 0.942 1.00 96.38 83 ASP A N 1
ATOM 674 C CA . ASP A 1 83 ? 3.262 3.237 0.730 1.00 96.38 83 ASP A CA 1
ATOM 675 C C . ASP A 1 83 ? 2.541 1.988 0.236 1.00 96.38 83 ASP A C 1
ATOM 677 O O . ASP A 1 83 ? 1.355 1.796 0.507 1.00 96.38 83 ASP A O 1
ATOM 681 N N . GLY A 1 84 ? 3.262 1.125 -0.479 1.00 95.94 84 GLY A N 1
ATOM 682 C CA . GLY A 1 84 ? 2.823 -0.247 -0.700 1.00 95.94 84 GLY A CA 1
ATOM 683 C C . GLY A 1 84 ? 3.164 -1.059 0.541 1.00 95.94 84 GLY A C 1
ATOM 684 O O . GLY A 1 84 ? 4.337 -1.117 0.903 1.00 95.94 84 GLY A O 1
ATOM 685 N N . ALA A 1 85 ? 2.165 -1.623 1.205 1.00 96.31 85 ALA A N 1
ATOM 686 C CA . ALA A 1 85 ? 2.309 -2.542 2.327 1.00 96.31 85 ALA A CA 1
ATOM 687 C C . ALA A 1 85 ? 2.091 -3.980 1.844 1.00 96.31 85 ALA A C 1
ATOM 689 O O . ALA A 1 85 ? 1.270 -4.212 0.952 1.00 96.31 85 ALA A O 1
ATOM 690 N N . HIS A 1 86 ? 2.809 -4.937 2.430 1.00 94.62 86 HIS A N 1
ATOM 691 C CA . HIS A 1 86 ? 2.575 -6.358 2.173 1.00 94.62 86 HIS A CA 1
ATOM 692 C C . HIS A 1 86 ? 1.396 -6.854 3.000 1.00 94.62 86 HIS A C 1
ATOM 694 O O . HIS A 1 86 ? 1.363 -6.637 4.206 1.00 94.62 86 HIS A O 1
ATOM 700 N N . ILE A 1 87 ? 0.475 -7.584 2.374 1.00 94.25 87 ILE A N 1
ATOM 701 C CA . ILE A 1 87 ? -0.627 -8.259 3.070 1.00 94.25 87 ILE A CA 1
ATOM 702 C C . ILE A 1 87 ? -0.072 -9.465 3.842 1.00 94.25 87 ILE A C 1
ATOM 704 O O . ILE A 1 87 ? -0.277 -9.601 5.046 1.00 94.25 87 ILE A O 1
ATOM 708 N N . LYS A 1 88 ? 0.690 -10.329 3.164 1.00 89.94 88 LYS A N 1
ATOM 709 C CA . LYS A 1 88 ? 1.452 -11.423 3.775 1.00 89.94 88 LYS A CA 1
ATOM 710 C C . LYS A 1 88 ? 2.885 -10.955 4.037 1.00 89.94 88 LYS A C 1
ATOM 712 O O . LYS A 1 88 ? 3.557 -10.569 3.077 1.00 89.94 88 LYS A O 1
ATOM 717 N N . PRO A 1 89 ? 3.402 -11.051 5.277 1.00 85.44 89 PRO A N 1
ATOM 718 C CA . PRO A 1 89 ? 4.732 -10.555 5.613 1.00 85.44 89 PRO A CA 1
ATOM 719 C C . PRO A 1 89 ? 5.834 -11.134 4.720 1.00 85.44 89 PRO A C 1
ATOM 721 O O . PRO A 1 89 ? 6.048 -12.352 4.686 1.00 85.44 89 PRO A O 1
ATOM 724 N N . PHE A 1 90 ? 6.588 -10.252 4.058 1.00 83.88 90 PHE A N 1
ATOM 725 C CA . PHE A 1 90 ? 7.675 -10.648 3.160 1.00 83.88 90 PHE A CA 1
ATOM 726 C C . PHE A 1 90 ? 8.701 -11.559 3.849 1.00 83.88 90 PHE A C 1
ATOM 728 O O . PHE A 1 90 ? 9.120 -12.555 3.273 1.00 83.88 90 PHE A O 1
ATOM 735 N N . ALA A 1 91 ? 9.037 -11.295 5.116 1.00 80.12 91 ALA A N 1
ATOM 736 C CA . ALA A 1 91 ? 10.011 -12.083 5.879 1.00 80.12 91 ALA A CA 1
ATOM 737 C C . ALA A 1 91 ? 9.652 -13.576 6.028 1.00 80.12 91 ALA A C 1
ATOM 739 O O . ALA A 1 91 ? 10.533 -14.383 6.314 1.00 80.12 91 ALA A O 1
ATOM 740 N N . LYS A 1 92 ? 8.373 -13.942 5.861 1.00 78.62 92 LYS A N 1
ATOM 741 C CA . LYS A 1 92 ? 7.888 -15.324 5.992 1.00 78.62 92 LYS A CA 1
ATOM 742 C C . LYS A 1 92 ? 7.549 -15.963 4.648 1.00 78.62 92 LYS A C 1
ATOM 744 O O . LYS A 1 92 ? 7.747 -17.163 4.486 1.00 78.62 92 LYS A O 1
ATOM 749 N N . PHE A 1 93 ? 7.005 -15.180 3.720 1.00 81.12 93 PHE A N 1
ATOM 750 C CA . PHE A 1 93 ? 6.447 -15.700 2.470 1.00 81.12 93 PHE A CA 1
ATOM 751 C C . PHE A 1 93 ? 7.275 -15.351 1.234 1.00 81.12 93 PHE A C 1
ATOM 753 O O . PHE A 1 93 ? 7.082 -15.983 0.205 1.00 81.12 93 PHE A O 1
ATOM 760 N N . TYR A 1 94 ? 8.179 -14.371 1.331 1.00 80.75 94 TYR A N 1
ATOM 761 C CA . TYR A 1 94 ? 9.000 -13.863 0.227 1.00 80.75 94 TYR A CA 1
ATOM 762 C C . TYR A 1 94 ? 8.194 -13.469 -1.027 1.00 80.75 94 TYR A C 1
ATOM 764 O O . TYR A 1 94 ? 8.723 -13.435 -2.133 1.00 80.75 94 TYR A O 1
ATOM 772 N N . ASP A 1 95 ? 6.916 -13.131 -0.836 1.00 82.94 95 ASP A N 1
ATOM 773 C CA . ASP A 1 95 ? 5.946 -12.867 -1.896 1.00 82.94 95 ASP A CA 1
ATOM 774 C C . ASP A 1 95 ? 5.896 -11.367 -2.226 1.00 82.94 95 ASP A C 1
ATOM 776 O O . ASP A 1 95 ? 5.349 -10.566 -1.463 1.00 82.94 95 ASP A O 1
ATOM 780 N N . ASN A 1 96 ? 6.482 -10.995 -3.366 1.00 87.00 96 ASN A N 1
ATOM 781 C CA . ASN A 1 96 ? 6.485 -9.634 -3.918 1.00 87.00 96 ASN A CA 1
ATOM 782 C C . ASN A 1 96 ? 5.540 -9.486 -5.124 1.00 87.00 96 ASN A C 1
ATOM 784 O O . ASN A 1 96 ? 5.720 -8.604 -5.969 1.00 87.00 96 ASN A O 1
ATOM 788 N N . ARG A 1 97 ? 4.524 -10.343 -5.244 1.00 87.94 97 ARG A N 1
ATOM 789 C CA . ARG A 1 97 ? 3.494 -10.179 -6.272 1.00 87.94 97 ARG A CA 1
ATOM 790 C C . ARG A 1 97 ? 2.590 -9.004 -5.924 1.00 87.94 97 ARG A C 1
ATOM 792 O O . ARG A 1 97 ? 2.241 -8.807 -4.766 1.00 87.94 97 ARG A O 1
ATOM 799 N N . ILE A 1 98 ? 2.153 -8.242 -6.930 1.00 90.00 98 ILE A N 1
ATOM 800 C CA . ILE A 1 98 ? 1.313 -7.040 -6.730 1.00 90.00 98 ILE A CA 1
ATOM 801 C C . ILE A 1 98 ? 0.023 -7.365 -5.958 1.00 90.00 98 ILE A C 1
ATOM 803 O O . ILE A 1 98 ? -0.430 -6.543 -5.166 1.00 90.00 98 ILE A O 1
ATOM 807 N N . ASN A 1 99 ? -0.549 -8.559 -6.144 1.00 90.69 99 ASN A N 1
ATOM 808 C CA . ASN A 1 99 ? -1.744 -9.010 -5.421 1.00 90.69 99 ASN A CA 1
ATOM 809 C C . ASN A 1 99 ? -1.512 -9.234 -3.914 1.00 90.69 99 ASN A C 1
ATOM 811 O O . ASN A 1 99 ? -2.476 -9.260 -3.156 1.00 90.69 99 ASN A O 1
ATOM 815 N N . ASN A 1 100 ? -0.259 -9.344 -3.468 1.00 93.50 100 ASN A N 1
ATOM 816 C CA . ASN A 1 100 ? 0.125 -9.330 -2.059 1.00 93.50 100 ASN A CA 1
ATOM 817 C C . ASN A 1 100 ? 0.338 -7.898 -1.523 1.00 93.50 100 ASN A C 1
ATOM 819 O O . ASN A 1 100 ? 0.877 -7.711 -0.433 1.00 93.50 100 ASN A O 1
ATOM 823 N N . GLY A 1 101 ? -0.037 -6.871 -2.289 1.00 95.62 101 GLY A N 1
ATOM 824 C CA . GLY A 1 101 ? 0.209 -5.473 -1.969 1.00 95.62 101 GLY A CA 1
ATOM 825 C C . GLY A 1 101 ? -1.054 -4.639 -1.797 1.00 95.62 101 GLY A C 1
ATOM 826 O O . GLY A 1 101 ? -2.000 -4.723 -2.582 1.00 95.62 101 GLY A O 1
ATOM 827 N N . ILE A 1 102 ? -1.028 -3.749 -0.809 1.00 97.25 102 ILE A N 1
ATOM 828 C CA . ILE A 1 102 ? -2.070 -2.748 -0.574 1.00 97.25 102 ILE A CA 1
ATOM 829 C C . ILE A 1 102 ? -1.457 -1.355 -0.421 1.00 97.25 102 ILE A C 1
ATOM 831 O O . ILE A 1 102 ? -0.432 -1.186 0.233 1.00 97.25 102 ILE A O 1
ATOM 835 N N . SER A 1 103 ? -2.056 -0.336 -1.042 1.00 98.00 103 SER A N 1
ATOM 836 C CA . SER A 1 103 ? -1.590 1.045 -0.880 1.00 98.00 103 SER A CA 1
ATOM 837 C C . SER A 1 103 ? -2.230 1.694 0.344 1.00 98.00 103 SER A C 1
ATOM 839 O O . SER A 1 103 ? -3.449 1.839 0.403 1.00 98.00 103 SER A O 1
ATOM 841 N N . LEU A 1 104 ? -1.425 2.117 1.319 1.00 98.12 104 LEU A N 1
ATOM 842 C CA . LEU A 1 104 ? -1.901 2.710 2.572 1.00 98.12 104 LEU A CA 1
ATOM 843 C C . LEU A 1 104 ? -1.161 4.015 2.868 1.00 98.12 104 LEU A C 1
ATOM 845 O O . LEU A 1 104 ? 0.030 4.133 2.600 1.00 98.12 104 LEU A O 1
ATOM 849 N N . CYS A 1 105 ? -1.846 5.011 3.439 1.00 97.62 105 CYS A N 1
ATOM 850 C CA . CYS A 1 105 ? -1.146 6.183 3.972 1.00 97.62 105 CYS A CA 1
ATOM 851 C C . CYS A 1 105 ? -0.324 5.803 5.210 1.00 97.62 105 CYS A C 1
ATOM 853 O O . CYS A 1 105 ? -0.591 4.779 5.834 1.00 97.62 105 CYS A O 1
ATOM 855 N N . LYS A 1 106 ? 0.632 6.655 5.596 1.00 95.62 106 LYS A N 1
ATOM 856 C CA . LYS A 1 106 ? 1.573 6.392 6.702 1.00 95.62 106 LYS A CA 1
ATOM 857 C C . LYS A 1 106 ? 0.905 5.865 7.981 1.00 95.62 106 LYS A C 1
ATOM 859 O O . LYS A 1 106 ? 1.365 4.870 8.531 1.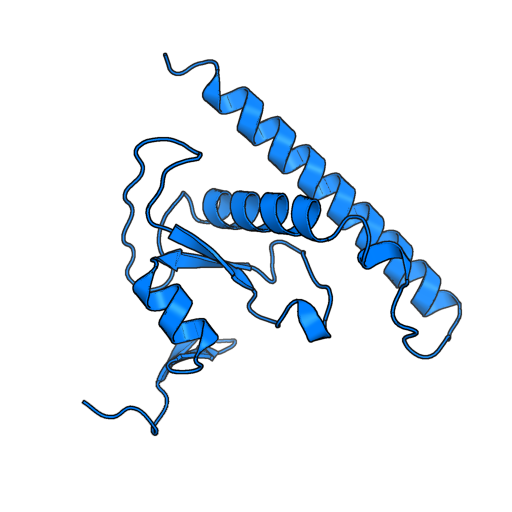00 95.62 106 LYS A O 1
ATOM 864 N N . ASN A 1 107 ? -0.211 6.467 8.396 1.00 96.12 107 ASN A N 1
ATOM 865 C CA . ASN A 1 107 ? -0.938 6.051 9.601 1.00 96.12 107 ASN A CA 1
ATOM 866 C C . ASN A 1 107 ? -1.551 4.652 9.452 1.00 96.12 107 ASN A C 1
ATOM 868 O O . ASN A 1 107 ? -1.354 3.800 10.312 1.00 96.12 107 ASN A O 1
ATOM 872 N N . HIS A 1 108 ? -2.268 4.399 8.353 1.00 97.38 108 HIS A N 1
ATOM 873 C CA . HIS A 1 108 ? -2.918 3.104 8.134 1.00 97.38 108 HIS A CA 1
ATOM 874 C C . HIS A 1 108 ? -1.912 1.995 7.839 1.00 97.38 108 HIS A C 1
ATOM 876 O O . HIS A 1 108 ? -2.141 0.866 8.241 1.00 97.38 108 HIS A O 1
ATOM 882 N N . HIS A 1 109 ? -0.798 2.308 7.180 1.00 97.31 109 HIS A N 1
ATOM 883 C CA . HIS A 1 109 ? 0.290 1.363 6.950 1.00 97.31 109 HIS A CA 1
ATOM 884 C C . HIS A 1 109 ? 0.891 0.902 8.279 1.00 97.31 109 HIS A C 1
ATOM 886 O O . HIS A 1 109 ? 0.945 -0.293 8.540 1.00 97.31 109 HIS A O 1
ATOM 892 N N . TRP A 1 110 ? 1.239 1.843 9.163 1.00 95.69 110 TRP A N 1
ATOM 893 C CA . TRP A 1 110 ? 1.707 1.508 10.507 1.00 95.69 110 TRP A CA 1
ATOM 894 C C . TRP A 1 110 ? 0.664 0.705 11.298 1.00 95.69 110 TRP A C 1
ATOM 896 O O . TRP A 1 110 ? 1.001 -0.311 11.899 1.00 95.69 110 TRP A O 1
ATOM 906 N N . ALA A 1 111 ? -0.603 1.125 11.276 1.00 95.31 111 ALA A N 1
ATOM 907 C CA . ALA A 1 111 ? -1.671 0.446 12.005 1.00 95.31 111 ALA A CA 1
ATOM 908 C C . ALA A 1 111 ? -1.923 -0.982 11.485 1.00 95.31 111 ALA A C 1
ATOM 910 O O . ALA A 1 111 ? -2.120 -1.895 12.286 1.00 95.31 111 ALA A O 1
ATOM 911 N N . PHE A 1 112 ? -1.859 -1.188 10.168 1.00 95.88 112 PHE A N 1
ATOM 912 C CA . PHE A 1 112 ? -1.978 -2.499 9.535 1.00 95.88 112 PHE A CA 1
ATOM 913 C C . PHE A 1 112 ? -0.816 -3.418 9.931 1.00 95.88 112 PHE A C 1
ATOM 915 O O . PHE A 1 112 ? -1.043 -4.517 10.431 1.00 95.88 112 PHE A O 1
ATOM 922 N N . ASP A 1 113 ? 0.425 -2.932 9.834 1.00 93.31 113 ASP A N 1
ATOM 923 C CA . ASP A 1 113 ? 1.627 -3.693 10.204 1.00 93.31 113 ASP A CA 1
ATOM 924 C C . ASP A 1 113 ? 1.666 -4.060 11.698 1.00 93.31 113 ASP A C 1
ATOM 926 O O . ASP A 1 113 ? 2.265 -5.063 12.091 1.00 93.31 113 ASP A O 1
ATOM 930 N N . LYS A 1 114 ? 1.032 -3.248 12.554 1.00 92.69 114 LYS A N 1
ATOM 931 C CA . LYS A 1 114 ? 0.869 -3.522 13.990 1.00 92.69 114 LYS A CA 1
ATOM 932 C C . LYS A 1 114 ? -0.329 -4.409 14.321 1.00 92.69 114 LYS A C 1
ATOM 934 O O . LYS A 1 114 ? -0.520 -4.734 15.490 1.00 92.69 114 LYS A O 1
ATOM 939 N N . GLY A 1 115 ? -1.118 -4.811 13.327 1.00 92.88 115 GLY A N 1
ATOM 940 C CA . GLY A 1 115 ? -2.311 -5.626 13.533 1.00 92.88 115 GLY A CA 1
ATOM 941 C C . GLY A 1 115 ? -3.427 -4.890 14.275 1.00 92.88 115 GLY A C 1
ATOM 942 O O . GLY A 1 115 ? -4.245 -5.535 14.925 1.00 92.88 115 GLY A O 1
ATOM 943 N N . LEU A 1 116 ? -3.468 -3.553 14.206 1.00 94.00 116 LEU A N 1
ATOM 944 C CA . LEU A 1 116 ? -4.578 -2.766 14.757 1.00 94.00 116 LEU A CA 1
ATOM 945 C C . LEU A 1 116 ? -5.852 -2.940 13.933 1.00 94.00 116 LEU A C 1
ATOM 947 O O . LEU A 1 116 ? -6.949 -2.848 14.474 1.00 94.00 116 LEU A O 1
ATOM 951 N N . PHE A 1 117 ? -5.713 -3.219 12.638 1.00 94.94 117 PHE A N 1
ATOM 952 C CA . PHE A 1 117 ? -6.812 -3.671 11.800 1.00 94.94 117 PHE A CA 1
ATOM 953 C C . PHE A 1 117 ? -6.315 -4.646 10.727 1.00 94.94 117 PHE A C 1
ATOM 955 O O . PHE A 1 117 ? -5.128 -4.689 10.409 1.00 94.94 117 PHE A O 1
ATOM 962 N N . THR A 1 118 ? -7.241 -5.407 10.154 1.00 95.00 118 THR A N 1
ATOM 963 C CA . THR A 1 118 ? -7.021 -6.276 8.993 1.00 95.00 118 THR A CA 1
ATOM 964 C C . THR A 1 118 ? -8.212 -6.197 8.032 1.00 95.00 118 THR A C 1
ATOM 966 O O . THR A 1 118 ? -9.201 -5.514 8.312 1.00 95.00 118 THR A O 1
ATOM 969 N N . ILE A 1 119 ? -8.110 -6.870 6.887 1.00 95.06 119 ILE A N 1
ATOM 970 C CA . ILE A 1 119 ? -9.136 -6.928 5.844 1.00 95.06 119 ILE A CA 1
ATOM 971 C C . ILE A 1 119 ? -9.497 -8.397 5.600 1.00 95.06 119 ILE A C 1
ATOM 973 O O . ILE A 1 119 ? -8.606 -9.240 5.507 1.00 95.06 119 ILE A O 1
ATOM 977 N N . THR A 1 120 ? -10.791 -8.708 5.525 1.00 94.56 120 THR A N 1
ATOM 978 C CA . THR A 1 120 ? -11.285 -10.051 5.182 1.00 94.56 120 THR A CA 1
ATOM 979 C C . THR A 1 120 ? -11.355 -10.265 3.673 1.00 94.56 120 THR A C 1
ATOM 981 O O . THR A 1 120 ? -11.319 -9.309 2.900 1.00 94.56 120 THR A O 1
ATOM 984 N N . ASP A 1 121 ? -11.553 -11.514 3.251 1.00 93.12 121 ASP A N 1
ATOM 985 C CA . ASP A 1 121 ? -11.765 -11.857 1.838 1.00 93.12 121 ASP A CA 1
ATOM 986 C C . ASP A 1 121 ? -13.022 -11.185 1.241 1.00 93.12 121 ASP A C 1
ATOM 988 O O . ASP A 1 121 ? -13.064 -10.892 0.050 1.00 93.12 121 ASP A O 1
ATOM 992 N N . ASP A 1 122 ? -14.005 -10.840 2.082 1.00 96.44 122 ASP A N 1
ATOM 993 C CA . ASP A 1 122 ? -15.196 -10.053 1.713 1.00 96.44 122 ASP A CA 1
ATOM 994 C C . ASP A 1 122 ? -14.948 -8.529 1.703 1.00 96.44 122 ASP A C 1
ATOM 996 O O . ASP A 1 122 ? -15.895 -7.739 1.729 1.00 96.44 122 ASP A O 1
ATOM 1000 N N . TYR A 1 123 ? -13.686 -8.092 1.747 1.00 91.88 123 TYR A N 1
ATOM 1001 C CA . TYR A 1 123 ? -13.272 -6.686 1.824 1.00 91.88 123 TYR A CA 1
ATOM 1002 C C . TYR A 1 123 ? -13.832 -5.919 3.033 1.00 91.88 123 TYR A C 1
ATOM 1004 O O . TYR A 1 123 ? -14.008 -4.698 2.983 1.00 91.88 123 TYR A O 1
ATOM 1012 N N . LYS A 1 124 ? -14.098 -6.611 4.148 1.00 95.50 124 LYS A N 1
ATOM 1013 C CA . LYS A 1 124 ? -14.518 -5.973 5.403 1.00 95.50 124 LYS A CA 1
ATOM 1014 C C . LYS A 1 124 ? -13.311 -5.657 6.271 1.00 95.50 124 LYS A C 1
ATOM 1016 O O . LYS A 1 124 ? -12.375 -6.446 6.352 1.00 95.50 124 LYS A O 1
ATOM 1021 N N . ILE A 1 125 ? -13.359 -4.519 6.956 1.00 94.88 125 ILE A N 1
ATOM 1022 C CA . ILE A 1 125 ? -12.337 -4.121 7.926 1.00 94.88 125 ILE A CA 1
ATOM 1023 C C . ILE A 1 125 ? -12.677 -4.744 9.280 1.00 94.88 125 ILE A C 1
ATOM 1025 O O . ILE A 1 125 ? -13.793 -4.588 9.774 1.00 94.88 125 ILE A O 1
ATOM 1029 N N . ILE A 1 126 ? -11.700 -5.413 9.888 1.00 94.88 126 ILE A N 1
ATOM 1030 C CA . ILE A 1 126 ? -11.767 -5.885 11.274 1.00 94.88 126 ILE A CA 1
ATOM 1031 C C . ILE A 1 126 ? -10.758 -5.083 12.084 1.00 94.88 126 ILE A C 1
ATOM 1033 O O . ILE A 1 126 ? -9.593 -5.012 11.701 1.00 94.88 126 ILE A O 1
ATOM 1037 N N . VAL A 1 127 ? -11.193 -4.509 13.202 1.00 94.12 127 VAL A N 1
ATOM 1038 C CA . VAL A 1 127 ? -10.336 -3.770 14.138 1.00 94.12 127 VAL A CA 1
ATOM 1039 C C . VAL A 1 127 ? -9.983 -4.676 15.315 1.00 94.12 127 VAL A C 1
ATOM 1041 O O . VAL A 1 127 ? -10.797 -5.489 15.749 1.00 94.12 127 VAL A O 1
ATOM 1044 N N . SER A 1 128 ? -8.754 -4.566 15.807 1.00 92.44 128 SER A N 1
ATOM 1045 C CA . SER A 1 128 ? -8.280 -5.317 16.965 1.00 92.44 128 SER A CA 1
ATOM 1046 C C . SER A 1 128 ? -8.953 -4.847 18.251 1.00 92.44 128 SER A C 1
ATOM 1048 O O . SER A 1 128 ? -9.030 -3.651 18.522 1.00 92.44 128 SER A O 1
ATOM 1050 N N . ASN A 1 129 ? -9.348 -5.801 19.095 1.00 89.25 129 ASN A N 1
ATOM 1051 C CA . ASN A 1 129 ? -9.901 -5.522 20.423 1.00 89.25 129 ASN A CA 1
ATOM 1052 C C . ASN A 1 129 ? -8.831 -5.098 21.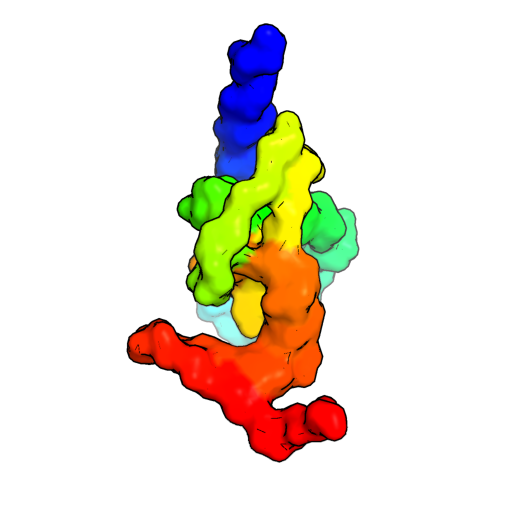446 1.00 89.25 129 ASN A C 1
ATOM 1054 O O . ASN A 1 129 ? -9.176 -4.703 22.553 1.00 89.25 129 ASN A O 1
ATOM 1058 N N . ASN A 1 130 ? -7.543 -5.183 21.093 1.00 81.62 130 ASN A N 1
ATOM 1059 C CA . ASN A 1 130 ? -6.420 -4.817 21.966 1.00 81.62 130 ASN A CA 1
ATOM 1060 C C . ASN A 1 130 ? -5.973 -3.355 21.778 1.00 81.62 130 ASN A C 1
ATOM 1062 O O . ASN A 1 130 ? -4.848 -2.999 22.129 1.00 81.62 130 ASN A O 1
ATOM 1066 N N . PHE A 1 131 ? -6.819 -2.524 21.171 1.00 75.88 131 PHE A N 1
ATOM 1067 C CA . PHE A 1 131 ? -6.575 -1.095 21.041 1.00 75.88 131 PHE A CA 1
ATOM 1068 C C . PHE A 1 131 ? -6.918 -0.381 22.357 1.00 75.88 131 PHE A C 1
ATOM 1070 O O . PHE A 1 131 ? -7.973 -0.625 22.940 1.00 75.88 131 PHE A O 1
ATOM 1077 N N . LEU A 1 132 ? -6.019 0.488 22.817 1.00 75.06 132 LEU A N 1
ATOM 1078 C CA . LEU A 1 132 ? -6.222 1.364 23.969 1.00 75.06 132 LEU A CA 1
ATOM 1079 C C . LEU A 1 132 ? -6.198 2.808 23.459 1.00 75.06 132 LEU A C 1
ATOM 1081 O O . LEU A 1 132 ? -5.283 3.162 22.711 1.00 75.06 132 LEU A O 1
ATOM 1085 N N . GLU A 1 133 ? -7.201 3.594 23.846 1.00 67.94 133 GLU A N 1
ATOM 1086 C CA . GLU A 1 133 ? -7.337 5.024 23.532 1.00 67.94 133 GLU A CA 1
ATOM 1087 C C . GLU A 1 133 ? -6.826 5.899 24.682 1.00 67.94 133 GLU A C 1
ATOM 1089 O O . GLU A 1 133 ? -7.107 5.552 25.855 1.00 67.94 133 GLU A O 1
#

pLDDT: mean 82.97, std 15.31, range [33.16, 98.12]

Secondary structure (DSSP, 8-state):
--HHHHHHHHHHHHHHHHHHHHHHHHHHHHHHHT------TTSTTTHHHHHHHHHHHHHHHTTT--TTT----EEETTEESEEEEESS-HHHH----GGGEEEE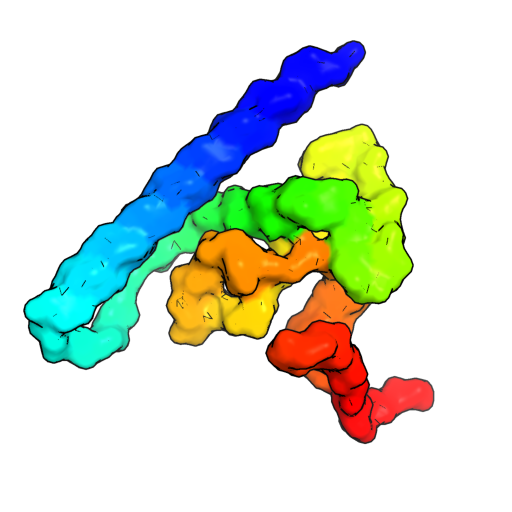EHHHHHHHHTTSEEE-TTS-EEE-TT---

Radius of gyration: 16.75 Å; chains: 1; bounding box: 36×51×44 Å

Foldseek 3Di:
DPVVQVVVLVVLVVVLVVVVVVVVVVVVVCVVVPDDPDPPPVCPPCVVVLQVSLFLNLCVVVVVAAPPPRDWDDPGSVDTQWTWAFLPDCVVPVDSDSVRTGIHGPVVNVCVVVPQWHADPVRDIDGDPPDDD

Sequence (133 aa):
MVFSQSKDIKELLAINERFQKEDDEEESSINLLNQEKKQPKSYLRKSVVRDGIFRKAVVHTYNYKCAFCGMKVTMSIKQNIVDGAHIKPFAKFYDNRINNGISLCKNHHWAFDKGLFTITDDYKIIVSNNFLE